Protein AF-A0A6N9C8V5-F1 (afdb_monomer_lite)

Radius of gyration: 18.84 Å; chains: 1; bounding box: 42×24×69 Å

pLDDT: mean 80.0, std 15.25, range [31.75, 94.62]

Secondary structure (DSSP, 8-state):
----SSSSS----SHHHHHHHHHHHHHHHS-PPPHHHHHHHHHHHHHH-HHHHTS-HHHHHHHHHHHHHHHHHHHHHHHTT--PPPP-PPPTT-------SS--S--EEEE-SSEEEEEETTTEEEEEE-SS--

Foldseek 3Di:
DDDDPPPPDDLQDDLQSLLVVQVVCCVVPVDGDDLVNVLVSLVVNLVVDVVSVLDDSQQRSVSSVVQVVLVVVQVVCVVVVHDRDRDDDDDPPRPPDGDDDPDDPPQWPDDDPQWTWGQDPSPGTDIDGHDDDD

Sequence (134 aa):
MIMKKTYEYRAYPTVKQALAWCKDTYEQTGQSVKKSTQEKALTPFRQESAPVASLHIDVLQNTLDRLDKAYQAFFRRGQKGDKPGFPRFKGAGRYRSMTFKHLAKQLIRAIGKRTARVVVPKIGHVKIHYHRPL

Structure (mmCIF, N/CA/C/O backbone):
data_AF-A0A6N9C8V5-F1
#
_entry.id   AF-A0A6N9C8V5-F1
#
loop_
_atom_site.group_PDB
_atom_site.id
_atom_site.type_symbol
_atom_site.label_atom_id
_atom_site.label_alt_id
_atom_site.label_comp_id
_atom_site.label_asym_id
_atom_site.label_entity_id
_atom_site.label_seq_id
_atom_site.pdbx_PDB_ins_code
_atom_site.Cartn_x
_atom_site.Cartn_y
_atom_site.Cartn_z
_atom_site.occupancy
_atom_site.B_iso_or_equiv
_atom_site.auth_seq_id
_atom_site.auth_comp_id
_atom_site.auth_asym_id
_atom_site.auth_atom_id
_atom_site.pdbx_PDB_model_num
ATOM 1 N N . MET A 1 1 ? 2.112 3.623 37.323 1.00 35.44 1 MET A N 1
ATOM 2 C CA . MET A 1 1 ? 1.103 2.907 36.511 1.00 35.44 1 MET A CA 1
ATOM 3 C C . MET A 1 1 ? 1.760 2.476 35.206 1.00 35.44 1 MET A C 1
ATOM 5 O O . MET A 1 1 ? 2.118 3.311 34.386 1.00 35.44 1 MET A O 1
ATOM 9 N N . ILE A 1 2 ? 2.077 1.186 35.118 1.00 38.16 2 ILE A N 1
ATOM 10 C CA . ILE A 1 2 ? 3.034 0.588 34.181 1.00 38.16 2 ILE A CA 1
ATOM 11 C C . ILE A 1 2 ? 2.242 -0.145 33.099 1.00 38.16 2 ILE A C 1
ATOM 13 O O . ILE A 1 2 ? 1.600 -1.133 33.417 1.00 38.16 2 ILE A O 1
ATOM 17 N N . MET A 1 3 ? 2.285 0.338 31.851 1.00 32.25 3 MET A N 1
ATOM 18 C CA . MET A 1 3 ? 1.976 -0.429 30.628 1.00 32.25 3 MET A CA 1
ATOM 19 C C . MET A 1 3 ? 2.314 0.412 29.379 1.00 32.25 3 MET A C 1
ATOM 21 O O . MET A 1 3 ? 1.439 0.977 28.731 1.00 32.25 3 MET A O 1
ATOM 25 N N . LYS A 1 4 ? 3.605 0.539 29.038 1.00 32.72 4 LYS A N 1
ATOM 26 C CA . LYS A 1 4 ? 4.052 1.115 27.745 1.00 32.72 4 LYS A CA 1
ATOM 27 C C . LYS A 1 4 ? 5.253 0.394 27.110 1.00 32.72 4 LYS A C 1
ATOM 29 O O . LYS A 1 4 ? 5.906 0.960 26.249 1.00 32.72 4 LYS A O 1
ATOM 34 N N . LYS A 1 5 ? 5.538 -0.859 27.489 1.00 31.75 5 LYS A N 1
ATOM 35 C CA . LYS A 1 5 ? 6.619 -1.655 26.861 1.00 31.75 5 LYS A CA 1
ATOM 36 C C . LYS A 1 5 ? 6.143 -2.662 25.807 1.00 31.75 5 LYS A C 1
ATOM 38 O O . LYS A 1 5 ? 6.955 -3.171 25.049 1.00 31.75 5 LYS A O 1
ATOM 43 N N . THR A 1 6 ? 4.838 -2.916 25.691 1.00 33.56 6 THR A N 1
ATOM 44 C CA . THR A 1 6 ? 4.309 -3.932 24.757 1.00 33.56 6 THR A CA 1
ATOM 45 C C . THR A 1 6 ? 4.198 -3.438 23.304 1.00 33.56 6 THR A C 1
ATOM 47 O O . THR A 1 6 ? 3.981 -4.246 22.406 1.00 33.56 6 THR A O 1
ATOM 50 N N . TYR A 1 7 ? 4.373 -2.134 23.048 1.00 41.00 7 TYR A N 1
ATOM 51 C CA . TYR A 1 7 ? 4.227 -1.544 21.707 1.00 41.00 7 TYR A CA 1
ATOM 52 C C . TYR A 1 7 ? 5.542 -1.271 20.971 1.00 41.00 7 TYR A C 1
ATOM 54 O O . TYR A 1 7 ? 5.500 -1.063 19.763 1.00 41.00 7 TYR A O 1
ATOM 62 N N . GLU A 1 8 ? 6.698 -1.286 21.644 1.00 34.75 8 GLU A N 1
ATOM 63 C CA . GLU A 1 8 ? 7.976 -0.963 20.985 1.00 34.75 8 GLU A CA 1
ATOM 64 C C . GLU A 1 8 ? 8.504 -2.085 20.070 1.00 34.75 8 GLU A C 1
ATOM 66 O O . GLU A 1 8 ? 9.341 -1.809 19.219 1.00 34.75 8 GLU A O 1
ATOM 71 N N . TYR A 1 9 ? 7.996 -3.324 20.176 1.00 34.62 9 TYR A N 1
ATOM 72 C CA . TYR A 1 9 ? 8.659 -4.500 19.579 1.00 34.62 9 TYR A CA 1
ATOM 73 C C . TYR A 1 9 ? 7.761 -5.496 18.832 1.00 34.62 9 TYR A C 1
ATOM 75 O O . TYR A 1 9 ? 8.126 -6.659 18.674 1.00 34.62 9 TYR A O 1
ATOM 83 N N . ARG A 1 10 ? 6.593 -5.093 18.320 1.00 38.12 10 ARG A N 1
ATOM 84 C CA . ARG A 1 10 ? 5.888 -5.929 17.330 1.00 38.12 10 ARG A CA 1
ATOM 85 C C . ARG A 1 10 ? 6.022 -5.323 15.945 1.00 38.12 10 ARG A C 1
ATOM 87 O O . ARG A 1 10 ? 5.170 -4.558 15.502 1.00 38.12 10 ARG A O 1
ATOM 94 N N . ALA A 1 11 ? 7.101 -5.690 15.257 1.00 41.97 11 ALA A N 1
ATOM 95 C CA . ALA A 1 11 ? 7.200 -5.513 13.819 1.00 41.97 11 ALA A CA 1
ATOM 96 C C . ALA A 1 11 ? 6.019 -6.247 13.168 1.00 41.97 11 ALA A C 1
ATOM 98 O O . ALA A 1 11 ? 5.937 -7.476 13.187 1.00 41.97 11 ALA A O 1
ATOM 99 N N . TYR A 1 12 ? 5.050 -5.479 12.666 1.00 47.69 12 TYR A N 1
ATOM 100 C CA . TYR A 1 12 ? 3.794 -5.977 12.109 1.00 47.69 12 TYR A CA 1
ATOM 101 C C . TYR A 1 12 ? 3.742 -5.761 10.617 1.00 47.69 12 TYR A C 1
ATOM 103 O O . TYR A 1 12 ? 3.436 -4.646 10.178 1.00 47.69 12 TYR A O 1
ATOM 111 N N . PRO A 1 13 ? 4.077 -6.789 9.825 1.00 53.91 13 PRO A N 1
ATOM 112 C CA . PRO A 1 13 ? 4.638 -6.384 8.572 1.00 53.91 13 PRO A CA 1
ATOM 113 C C . PRO A 1 13 ? 4.375 -7.301 7.374 1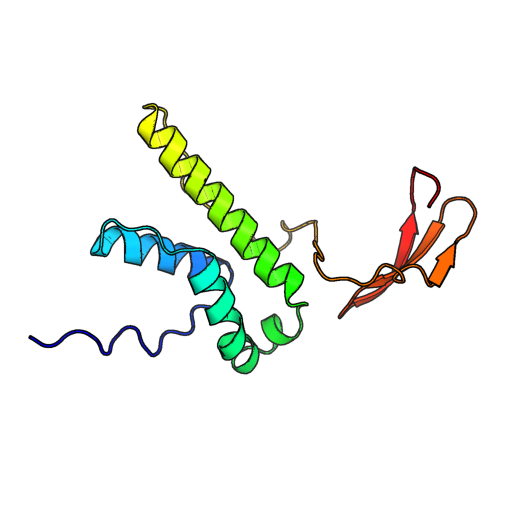.00 53.91 13 PRO A C 1
ATOM 115 O O . PRO A 1 13 ? 4.982 -7.241 6.309 1.00 53.91 13 PRO A O 1
ATOM 118 N N . THR A 1 14 ? 3.328 -8.083 7.486 1.00 60.31 14 THR A N 1
ATOM 119 C CA . THR A 1 14 ? 2.511 -8.382 6.332 1.00 60.31 14 THR A CA 1
ATOM 120 C C . THR A 1 14 ? 1.404 -7.356 6.264 1.00 60.31 14 THR A C 1
ATOM 122 O O . THR A 1 14 ? 0.941 -6.818 7.267 1.00 60.31 14 THR A O 1
ATOM 125 N N . VAL A 1 15 ? 0.928 -7.143 5.048 1.00 61.09 15 VAL A N 1
ATOM 126 C CA . VAL A 1 15 ? -0.277 -6.385 4.754 1.00 61.09 15 VAL A CA 1
ATOM 127 C C . VAL A 1 15 ? -1.369 -6.724 5.789 1.00 61.09 15 VAL A C 1
ATOM 129 O O . VAL A 1 15 ? -1.805 -5.831 6.501 1.00 61.09 15 VAL A O 1
ATOM 132 N N . LYS A 1 16 ? -1.657 -8.016 6.026 1.00 69.00 16 LYS A N 1
ATOM 133 C CA . LYS A 1 16 ? -2.609 -8.522 7.042 1.00 69.00 16 LYS A CA 1
ATOM 134 C C . LYS A 1 16 ? -2.403 -7.988 8.464 1.00 69.00 16 LYS A C 1
ATOM 136 O O . LYS A 1 16 ? -3.387 -7.718 9.144 1.00 69.00 16 LYS A O 1
ATOM 141 N N . GLN A 1 17 ? -1.163 -7.812 8.896 1.00 72.31 17 GLN A N 1
ATOM 142 C CA . GLN A 1 17 ? -0.848 -7.319 10.234 1.00 72.31 17 GLN A CA 1
ATOM 143 C C . GLN A 1 17 ? -1.082 -5.813 10.383 1.00 72.31 17 GLN A C 1
ATOM 145 O O . GLN A 1 17 ? -1.459 -5.383 11.466 1.00 72.31 17 GLN A O 1
ATOM 150 N N . ALA A 1 18 ? -0.988 -5.022 9.309 1.00 77.12 18 ALA A N 1
ATOM 151 C CA . ALA A 1 18 ? -1.378 -3.609 9.353 1.00 77.12 18 ALA A CA 1
ATOM 152 C C . ALA A 1 18 ? -2.885 -3.434 9.638 1.00 77.12 18 ALA A C 1
ATOM 154 O O . ALA A 1 18 ? -3.284 -2.543 10.385 1.00 77.12 18 ALA A O 1
ATOM 155 N N . LEU A 1 19 ? -3.733 -4.323 9.098 1.00 81.88 19 LEU A N 1
ATOM 156 C CA . LEU A 1 19 ? -5.168 -4.350 9.424 1.00 81.88 19 LEU A CA 1
ATOM 157 C C . LEU A 1 19 ? -5.412 -4.739 10.880 1.00 81.88 19 LEU A C 1
ATOM 159 O O . LEU A 1 19 ? -6.244 -4.097 11.515 1.00 81.88 19 LEU A O 1
ATOM 163 N N . ALA A 1 20 ? -4.700 -5.754 11.382 1.00 84.88 20 ALA A N 1
ATOM 164 C CA . ALA A 1 20 ? -4.781 -6.166 12.783 1.00 84.88 20 ALA A CA 1
ATOM 165 C C . ALA A 1 20 ? -4.372 -5.017 13.714 1.00 84.88 20 ALA A C 1
ATOM 167 O O . ALA A 1 20 ? -5.137 -4.648 14.590 1.00 84.88 20 ALA A O 1
ATOM 168 N N . TRP A 1 21 ? -3.253 -4.346 13.432 1.00 83.69 21 TRP A N 1
ATOM 169 C CA . TRP A 1 21 ? -2.806 -3.187 14.204 1.00 83.69 21 TRP A CA 1
ATOM 170 C C . TRP A 1 21 ? -3.847 -2.057 14.237 1.00 83.69 21 TRP A C 1
ATOM 172 O O . TRP A 1 21 ? -4.115 -1.490 15.298 1.00 83.69 21 TRP A O 1
ATOM 182 N N . CYS A 1 22 ? -4.480 -1.750 13.099 1.00 84.31 22 CYS A N 1
ATOM 183 C CA . CYS A 1 22 ? -5.565 -0.769 13.059 1.00 84.31 22 CYS A CA 1
ATOM 184 C C . CYS A 1 22 ? -6.767 -1.194 13.916 1.00 84.31 22 CYS A C 1
ATOM 186 O O . CYS A 1 22 ? -7.322 -0.358 14.625 1.00 84.31 22 CYS A O 1
ATOM 188 N N . LYS A 1 23 ? -7.148 -2.477 13.860 1.00 85.62 23 LYS A N 1
ATOM 189 C CA . LYS A 1 23 ? -8.256 -3.043 14.639 1.00 85.62 23 LYS A CA 1
ATOM 190 C C . LYS A 1 23 ? -7.961 -2.974 16.138 1.00 85.62 23 LYS A C 1
ATOM 192 O O . LYS A 1 23 ? -8.730 -2.365 16.870 1.00 85.62 23 LYS A O 1
ATOM 197 N N . ASP A 1 24 ? -6.820 -3.512 16.559 1.00 86.94 24 ASP A N 1
ATOM 198 C CA . ASP A 1 24 ? -6.423 -3.599 17.966 1.00 86.94 24 ASP A CA 1
ATOM 199 C C . ASP A 1 24 ? -6.287 -2.204 18.594 1.00 86.94 24 ASP A C 1
ATOM 201 O O . ASP A 1 24 ? -6.743 -1.964 19.709 1.00 86.94 24 ASP A O 1
ATOM 205 N N . THR A 1 25 ? -5.712 -1.245 17.856 1.00 84.88 25 THR A N 1
ATOM 206 C CA . THR A 1 25 ? -5.592 0.141 18.338 1.00 84.88 25 THR A CA 1
ATOM 207 C C . THR A 1 25 ? -6.965 0.779 18.518 1.00 84.88 25 THR A C 1
ATOM 209 O O . THR A 1 25 ? -7.197 1.457 19.519 1.00 84.88 25 THR A O 1
ATOM 212 N N . TYR A 1 26 ? -7.884 0.560 17.574 1.00 86.06 26 TYR A N 1
ATOM 213 C CA . TYR A 1 26 ? -9.233 1.108 17.664 1.00 86.06 26 TYR A CA 1
ATOM 214 C C . TYR A 1 26 ? -10.014 0.501 18.833 1.00 86.06 26 TYR A C 1
ATOM 216 O O . TYR A 1 26 ? -10.660 1.236 19.570 1.00 86.06 26 TYR A O 1
ATOM 224 N N . GLU A 1 27 ? -9.897 -0.810 19.056 1.00 87.44 27 GLU A N 1
ATOM 225 C CA . GLU A 1 27 ? -10.540 -1.503 20.182 1.00 87.44 27 GLU A CA 1
ATOM 226 C C . GLU A 1 27 ? -10.053 -0.986 21.544 1.00 87.44 27 GLU A C 1
ATOM 228 O O . GLU A 1 27 ? -10.837 -0.894 22.483 1.00 87.44 27 GLU A O 1
ATOM 233 N N . GLN A 1 28 ? -8.781 -0.598 21.653 1.00 85.00 28 GLN A N 1
ATOM 234 C CA . GLN A 1 28 ? -8.200 -0.128 22.913 1.00 85.00 28 GLN A CA 1
ATOM 235 C C . GLN A 1 28 ? -8.352 1.376 23.156 1.00 85.00 28 GLN A C 1
ATOM 237 O O . GLN A 1 28 ? -8.462 1.810 24.298 1.00 85.00 28 GLN A O 1
ATOM 242 N N . THR A 1 29 ? -8.275 2.185 22.098 1.00 86.88 29 THR A N 1
ATOM 243 C CA . THR A 1 29 ? -8.155 3.651 22.212 1.00 86.88 29 THR A CA 1
ATOM 244 C C . THR A 1 29 ? -9.342 4.406 21.623 1.00 86.88 29 THR A C 1
ATOM 246 O O . THR A 1 29 ? -9.446 5.616 21.812 1.00 86.88 29 THR A O 1
ATOM 249 N N . GLY A 1 30 ? -10.206 3.733 20.857 1.00 85.38 30 GLY A N 1
ATOM 250 C CA . GLY A 1 30 ? -11.242 4.367 20.039 1.00 85.38 30 GLY A CA 1
ATOM 251 C C . GLY A 1 30 ? -10.698 5.166 18.848 1.00 85.38 30 GLY A C 1
ATOM 252 O O . GLY A 1 30 ? -11.465 5.823 18.145 1.00 85.38 30 GLY A O 1
ATOM 253 N N . GLN A 1 31 ? -9.382 5.141 18.602 1.00 81.75 31 GLN A N 1
ATOM 254 C CA . GLN A 1 31 ? -8.729 5.938 17.565 1.00 81.75 31 GLN A CA 1
ATOM 255 C C . GLN A 1 31 ? -8.201 5.073 16.420 1.00 81.75 31 GLN A C 1
ATOM 257 O O . GLN A 1 31 ? -7.743 3.947 16.602 1.00 81.75 31 GLN A O 1
ATOM 262 N N . SER A 1 32 ? -8.246 5.626 15.207 1.00 81.88 32 SER A N 1
ATOM 263 C CA . SER A 1 32 ? -7.684 4.983 14.015 1.00 81.88 32 SER A CA 1
ATOM 264 C C . SER A 1 32 ? -6.193 5.292 13.865 1.00 81.88 32 SER A C 1
ATOM 266 O O . SER A 1 32 ? -5.766 6.438 14.019 1.00 81.88 32 SER A O 1
ATOM 268 N N . VAL A 1 33 ? -5.397 4.286 13.490 1.00 85.94 33 VAL A N 1
ATOM 269 C CA . VAL A 1 33 ? -3.964 4.464 13.210 1.00 85.94 33 VAL A CA 1
ATOM 270 C C . VAL A 1 33 ? -3.783 5.253 11.915 1.00 85.94 33 VAL A C 1
ATOM 272 O O . VAL A 1 33 ? -4.215 4.822 10.846 1.00 85.94 33 VAL A O 1
ATOM 275 N N . LYS A 1 34 ? -3.074 6.384 11.985 1.00 87.25 34 LYS A N 1
ATOM 276 C CA . LYS A 1 34 ? -2.749 7.189 10.799 1.00 87.25 34 LYS A CA 1
ATOM 277 C C . LYS A 1 34 ? -1.881 6.398 9.819 1.00 87.25 34 LYS A C 1
ATOM 279 O O . LYS A 1 34 ? -0.904 5.758 10.210 1.00 87.25 34 LYS A O 1
ATOM 284 N N . LYS A 1 35 ? -2.168 6.538 8.523 1.00 87.62 35 LYS A N 1
ATOM 285 C CA . LYS A 1 35 ? -1.372 5.938 7.444 1.00 87.62 35 LYS A CA 1
ATOM 286 C C . LYS A 1 35 ? 0.117 6.288 7.529 1.00 87.62 35 LYS A C 1
ATOM 288 O O . LYS A 1 35 ? 0.956 5.407 7.387 1.00 87.62 35 LYS A O 1
ATOM 293 N N . SER A 1 36 ? 0.451 7.548 7.810 1.00 88.00 36 SER A N 1
ATOM 294 C CA . SER A 1 36 ? 1.845 8.003 7.916 1.00 88.00 36 SER A CA 1
ATOM 295 C C . SER A 1 36 ? 2.625 7.286 9.023 1.00 88.00 36 SER A C 1
ATOM 297 O O . SER A 1 36 ? 3.819 7.038 8.876 1.00 88.00 36 SER A O 1
ATOM 299 N N . THR A 1 37 ? 1.958 6.903 10.114 1.00 87.81 37 THR A N 1
ATOM 300 C CA . THR A 1 37 ? 2.550 6.078 11.175 1.00 87.81 37 THR A CA 1
ATOM 301 C C . THR A 1 37 ? 2.875 4.677 10.655 1.00 87.81 37 THR A C 1
ATOM 303 O O . THR A 1 37 ? 3.970 4.174 10.889 1.00 87.81 37 THR A O 1
ATOM 306 N N . GLN A 1 38 ? 1.963 4.074 9.888 1.00 85.81 38 GLN A N 1
ATOM 307 C CA . GLN A 1 38 ? 2.175 2.755 9.282 1.00 85.81 38 GLN A CA 1
ATOM 308 C C . GLN A 1 38 ? 3.273 2.783 8.209 1.00 85.81 38 GLN A C 1
ATOM 310 O O . GLN A 1 38 ? 4.074 1.858 8.121 1.00 85.81 38 GLN A O 1
ATOM 315 N N . GLU A 1 39 ? 3.360 3.858 7.421 1.00 87.81 39 GLU A N 1
ATOM 316 C CA . GLU A 1 39 ? 4.414 4.037 6.416 1.00 87.81 39 GLU A CA 1
ATOM 317 C C . GLU A 1 39 ? 5.806 4.117 7.058 1.00 87.81 39 GLU A C 1
ATOM 319 O O . GLU A 1 39 ? 6.744 3.517 6.536 1.00 87.81 39 GLU A O 1
ATOM 324 N N . LYS A 1 40 ? 5.945 4.783 8.214 1.00 86.81 40 LYS A N 1
ATOM 325 C CA . LYS A 1 40 ? 7.210 4.817 8.973 1.00 86.81 40 LYS A CA 1
ATOM 326 C C . LYS A 1 40 ? 7.632 3.431 9.467 1.00 86.81 40 LYS A C 1
ATOM 328 O O . LYS A 1 40 ? 8.822 3.128 9.471 1.00 86.81 40 LYS A O 1
ATOM 333 N N . ALA A 1 41 ? 6.671 2.578 9.823 1.00 85.81 41 ALA A N 1
ATOM 334 C CA . ALA A 1 41 ? 6.933 1.210 10.270 1.00 85.81 41 ALA A CA 1
ATOM 335 C C . ALA A 1 41 ? 7.451 0.287 9.145 1.00 85.81 41 ALA A C 1
ATOM 337 O O . ALA A 1 41 ? 8.030 -0.759 9.433 1.00 85.81 41 ALA A O 1
ATOM 338 N N . LEU A 1 42 ? 7.309 0.671 7.866 1.00 85.19 42 LEU A N 1
ATOM 339 C CA . LEU A 1 42 ? 7.842 -0.113 6.744 1.00 85.19 42 LEU A CA 1
ATOM 340 C C . LEU A 1 42 ? 9.375 -0.155 6.723 1.00 85.19 42 LEU A C 1
ATOM 342 O O . LEU A 1 42 ? 9.940 -1.129 6.230 1.00 85.19 42 LEU A O 1
ATOM 346 N N . THR A 1 43 ? 10.052 0.888 7.207 1.00 84.25 43 THR A N 1
ATOM 347 C CA . THR A 1 43 ? 11.519 0.979 7.174 1.00 84.25 43 THR A CA 1
ATOM 348 C C . THR A 1 43 ? 12.200 -0.098 8.021 1.00 84.25 43 THR A C 1
ATOM 350 O O . THR A 1 43 ? 12.910 -0.908 7.421 1.00 84.25 43 THR A O 1
ATOM 353 N N . PRO A 1 44 ? 11.987 -0.162 9.355 1.00 84.06 44 PRO A N 1
ATOM 354 C CA . PRO A 1 44 ? 12.591 -1.209 10.183 1.00 84.06 44 PRO A CA 1
ATOM 355 C C . PRO A 1 44 ? 12.154 -2.588 9.705 1.00 84.06 44 PRO A C 1
ATOM 357 O O . PRO A 1 44 ? 12.955 -3.504 9.574 1.00 84.06 44 PRO A O 1
ATOM 360 N N . PHE A 1 45 ? 10.901 -2.715 9.282 1.00 78.31 45 PHE A N 1
ATOM 361 C CA . PHE A 1 45 ? 10.427 -4.005 8.854 1.00 78.31 45 PHE A CA 1
ATOM 362 C C . PHE A 1 45 ? 11.123 -4.564 7.599 1.00 78.31 45 PHE A C 1
ATOM 364 O O . PHE A 1 45 ? 11.401 -5.761 7.500 1.00 78.31 45 PHE A O 1
ATOM 371 N N . ARG A 1 46 ? 11.409 -3.720 6.609 1.00 84.94 46 ARG A N 1
ATOM 372 C CA . ARG A 1 46 ? 12.135 -4.180 5.419 1.00 84.94 46 ARG A CA 1
ATOM 373 C C . ARG A 1 46 ? 13.520 -4.725 5.765 1.00 84.94 46 ARG A C 1
ATOM 375 O O . ARG A 1 46 ? 14.067 -5.461 4.954 1.00 84.94 46 ARG A O 1
ATOM 382 N N . GLN A 1 47 ? 14.075 -4.385 6.927 1.00 84.81 47 GLN A N 1
ATOM 383 C CA . GLN A 1 47 ? 15.333 -4.950 7.415 1.00 84.81 47 GLN A CA 1
ATOM 384 C C . GLN A 1 47 ? 15.138 -6.363 7.991 1.00 84.81 47 GLN A C 1
ATOM 386 O O . GLN A 1 47 ? 16.046 -7.181 7.916 1.00 84.81 47 GLN A O 1
ATOM 391 N N . GLU A 1 48 ? 13.942 -6.677 8.489 1.00 82.75 48 GLU A N 1
ATOM 392 C CA . GLU A 1 48 ? 13.623 -7.935 9.175 1.00 82.75 48 GLU A CA 1
ATOM 393 C C . GLU A 1 48 ? 13.014 -9.012 8.257 1.00 82.75 48 GLU A C 1
ATOM 395 O O . GLU A 1 48 ? 12.970 -10.186 8.619 1.00 82.75 48 GLU A O 1
ATOM 400 N N . SER A 1 49 ? 12.529 -8.653 7.060 1.00 81.50 49 SER A N 1
ATOM 401 C CA . SER A 1 49 ? 11.875 -9.601 6.145 1.00 81.50 49 SER A CA 1
ATOM 402 C C . SER A 1 49 ? 12.363 -9.496 4.710 1.00 81.50 49 SER A C 1
ATOM 404 O O . SER A 1 49 ? 12.001 -8.578 3.969 1.00 81.50 49 SER A O 1
ATOM 406 N N . ALA A 1 50 ? 13.099 -10.519 4.273 1.00 83.75 50 ALA A N 1
ATOM 407 C CA . ALA A 1 50 ? 13.593 -10.622 2.903 1.00 83.75 50 ALA A CA 1
ATOM 408 C C . ALA A 1 50 ? 12.478 -10.566 1.831 1.00 83.75 50 ALA A C 1
ATOM 410 O O . ALA A 1 50 ? 12.629 -9.800 0.872 1.00 83.75 50 ALA A O 1
ATOM 411 N N . PRO A 1 51 ? 11.324 -11.262 1.972 1.00 83.25 51 PRO A N 1
ATOM 412 C CA . PRO A 1 51 ? 10.226 -11.143 1.012 1.00 83.25 51 PRO A CA 1
ATOM 413 C C . PRO A 1 51 ? 9.722 -9.711 0.836 1.00 83.25 51 PRO A C 1
ATOM 415 O O . PRO A 1 51 ? 9.423 -9.296 -0.282 1.00 83.25 51 PRO A O 1
ATOM 418 N N . VAL A 1 52 ? 9.658 -8.921 1.906 1.00 82.69 52 VAL A N 1
ATOM 419 C CA . VAL A 1 52 ? 9.170 -7.540 1.810 1.00 82.69 52 VAL A CA 1
ATOM 420 C C . VAL A 1 52 ? 10.268 -6.567 1.396 1.00 82.69 52 VAL A C 1
ATOM 422 O O . VAL A 1 52 ? 9.998 -5.626 0.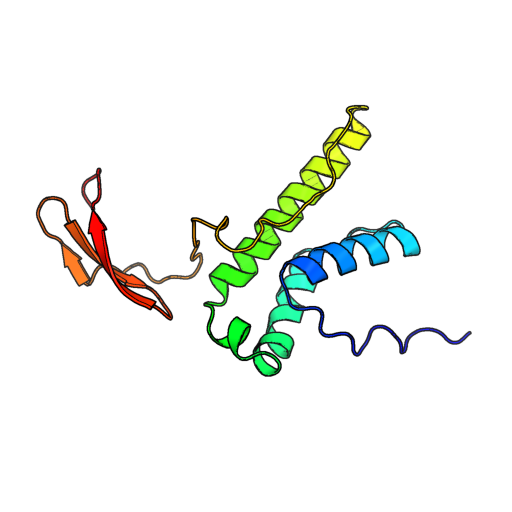649 1.00 82.69 52 VAL A O 1
ATOM 425 N N . ALA A 1 53 ? 11.519 -6.834 1.763 1.00 87.06 53 ALA A N 1
ATOM 426 C CA . ALA A 1 53 ? 12.679 -6.121 1.238 1.00 87.06 53 ALA A CA 1
ATOM 427 C C . ALA A 1 53 ? 12.791 -6.229 -0.294 1.00 87.06 53 ALA A C 1
ATOM 429 O O . ALA A 1 53 ? 13.229 -5.276 -0.951 1.00 87.06 53 ALA A O 1
ATOM 430 N N . SER A 1 54 ? 12.373 -7.373 -0.856 1.00 87.00 54 SER A N 1
ATOM 431 C CA . SER A 1 54 ? 12.367 -7.627 -2.301 1.00 87.00 54 SER A CA 1
ATOM 432 C C . SER A 1 54 ? 11.381 -6.740 -3.070 1.00 87.00 54 SER A C 1
ATOM 434 O O . SER A 1 54 ? 11.606 -6.436 -4.241 1.00 87.00 54 SER A O 1
ATOM 436 N N . LEU A 1 55 ? 10.324 -6.257 -2.407 1.00 87.06 55 LEU A N 1
ATOM 437 C CA . LEU A 1 55 ? 9.317 -5.393 -3.010 1.00 87.06 55 LEU A CA 1
ATOM 438 C C . LEU A 1 55 ? 9.784 -3.935 -3.050 1.00 87.06 55 LEU A C 1
ATOM 440 O O . LEU A 1 55 ? 10.487 -3.436 -2.167 1.00 87.06 55 LEU A O 1
ATOM 444 N N . HIS A 1 56 ? 9.354 -3.215 -4.085 1.00 88.19 56 HIS A N 1
ATOM 445 C CA . HIS A 1 56 ? 9.589 -1.778 -4.164 1.00 88.19 56 HIS A CA 1
ATOM 446 C C . HIS A 1 56 ? 8.763 -1.030 -3.106 1.00 88.19 56 HIS A C 1
ATOM 448 O O . HIS A 1 56 ? 7.592 -1.349 -2.888 1.00 88.19 56 HIS A O 1
ATOM 454 N N . ILE A 1 57 ? 9.349 0.001 -2.488 1.00 87.69 57 ILE A N 1
ATOM 455 C CA . ILE A 1 57 ? 8.725 0.733 -1.375 1.00 87.69 57 ILE A CA 1
ATOM 456 C C . ILE A 1 57 ? 7.365 1.334 -1.752 1.00 87.69 57 ILE A C 1
ATOM 458 O O . ILE A 1 57 ? 6.412 1.220 -0.985 1.00 87.69 57 ILE A O 1
ATOM 462 N N . ASP A 1 58 ? 7.228 1.865 -2.968 1.00 88.75 58 ASP A N 1
ATOM 463 C CA . ASP A 1 58 ? 5.959 2.428 -3.443 1.00 88.75 58 ASP A CA 1
ATOM 464 C C . ASP A 1 58 ? 4.824 1.401 -3.483 1.00 88.75 58 ASP A C 1
ATOM 466 O O . ASP A 1 58 ? 3.669 1.747 -3.240 1.00 88.75 58 ASP A O 1
ATOM 470 N N . VAL A 1 59 ? 5.137 0.132 -3.765 1.00 88.00 59 VAL A N 1
ATOM 471 C CA . VAL A 1 59 ? 4.136 -0.941 -3.799 1.00 88.00 59 VAL A CA 1
ATOM 472 C C . VAL A 1 59 ? 3.626 -1.221 -2.385 1.00 88.00 59 VAL A C 1
ATOM 474 O O . VAL A 1 59 ? 2.422 -1.406 -2.181 1.00 88.00 59 VAL A O 1
ATOM 477 N N . LEU A 1 60 ? 4.523 -1.188 -1.396 1.00 88.00 60 LEU A N 1
ATOM 478 C CA . LEU A 1 60 ? 4.180 -1.342 0.018 1.00 88.00 60 LEU A CA 1
ATOM 479 C C . LEU A 1 60 ? 3.330 -0.165 0.505 1.00 88.00 60 LEU A C 1
ATOM 481 O O . LEU A 1 60 ? 2.237 -0.370 1.032 1.00 88.00 60 LEU A O 1
ATOM 485 N N . GLN A 1 61 ? 3.767 1.063 0.230 1.00 88.81 61 GLN A N 1
ATOM 486 C CA . GLN A 1 61 ? 3.023 2.278 0.569 1.00 88.81 61 GLN A CA 1
ATOM 487 C C . GLN A 1 61 ? 1.649 2.323 -0.114 1.00 88.81 61 GLN A C 1
ATOM 489 O O . GLN A 1 61 ? 0.651 2.661 0.516 1.00 88.81 61 GLN A O 1
ATOM 494 N N . ASN A 1 62 ? 1.547 1.922 -1.386 1.00 88.69 62 ASN A N 1
ATOM 495 C CA . ASN A 1 62 ? 0.257 1.849 -2.076 1.00 88.69 62 ASN A CA 1
ATOM 496 C C . ASN A 1 62 ? -0.687 0.822 -1.440 1.00 88.69 62 ASN A C 1
ATOM 498 O O . ASN A 1 62 ? -1.906 0.990 -1.479 1.00 88.69 62 ASN A O 1
ATOM 502 N N . THR A 1 63 ? -0.145 -0.237 -0.844 1.00 87.00 63 THR A N 1
ATOM 503 C CA . THR A 1 63 ? -0.964 -1.213 -0.128 1.00 87.00 63 THR A CA 1
ATOM 504 C C . THR A 1 63 ? -1.554 -0.609 1.150 1.00 87.00 63 THR A C 1
ATOM 506 O O . THR A 1 63 ? -2.736 -0.820 1.426 1.00 87.00 63 THR A O 1
ATOM 509 N N . LEU A 1 64 ? -0.780 0.212 1.868 1.00 88.62 64 LEU A N 1
ATOM 510 C CA . LEU A 1 64 ? -1.264 0.982 3.019 1.00 88.62 64 LEU A CA 1
ATOM 511 C C . LEU A 1 64 ? -2.282 2.058 2.613 1.00 88.62 64 LEU A C 1
ATOM 513 O O . LEU A 1 64 ? -3.304 2.196 3.276 1.00 88.62 64 LEU A O 1
ATOM 517 N N . ASP A 1 65 ? -2.091 2.752 1.484 1.00 89.19 65 ASP A N 1
ATOM 518 C CA . ASP A 1 65 ? -3.100 3.692 0.963 1.00 89.19 65 ASP A CA 1
ATOM 519 C C . ASP A 1 65 ? -4.455 3.011 0.725 1.00 89.19 65 ASP A C 1
ATOM 521 O O . ASP A 1 65 ? -5.513 3.588 0.973 1.00 89.19 65 ASP A O 1
ATOM 525 N N . ARG A 1 66 ? -4.442 1.791 0.174 1.00 88.12 66 ARG A N 1
ATOM 526 C CA . ARG A 1 66 ? -5.674 1.040 -0.103 1.00 88.12 66 ARG A CA 1
ATOM 527 C C . ARG A 1 66 ? -6.379 0.646 1.191 1.00 88.12 66 ARG A C 1
ATOM 529 O O . ARG A 1 66 ? -7.607 0.683 1.229 1.00 88.12 66 ARG A O 1
ATOM 536 N N . LEU A 1 67 ? -5.615 0.288 2.223 1.00 88.38 67 LEU A N 1
ATOM 537 C CA . LEU A 1 67 ? -6.141 0.004 3.556 1.00 88.38 67 LEU A CA 1
ATOM 538 C C . LEU A 1 67 ? -6.779 1.248 4.178 1.00 88.38 67 LEU A C 1
ATOM 540 O O . LEU A 1 67 ? -7.924 1.186 4.613 1.00 88.38 67 LEU A O 1
ATOM 544 N N . ASP A 1 68 ? -6.062 2.370 4.169 1.00 90.50 68 ASP A N 1
ATOM 545 C CA . ASP A 1 68 ? -6.518 3.649 4.719 1.00 90.50 68 ASP A CA 1
ATOM 546 C C . ASP A 1 68 ? -7.830 4.103 4.059 1.00 90.50 68 ASP A C 1
ATOM 548 O O . ASP A 1 68 ? -8.820 4.369 4.739 1.00 90.50 68 ASP A O 1
ATOM 552 N N . LYS A 1 69 ? -7.906 4.046 2.722 1.00 90.81 69 LYS A N 1
ATOM 553 C CA . LYS A 1 69 ? -9.145 4.331 1.976 1.00 90.81 69 LYS A CA 1
ATOM 554 C C . LYS A 1 69 ? -10.294 3.392 2.346 1.00 90.81 69 LYS A C 1
ATOM 556 O O . LYS A 1 69 ? -11.445 3.827 2.401 1.00 90.81 69 LYS A O 1
ATOM 561 N N . ALA A 1 70 ? -10.008 2.109 2.575 1.00 90.50 70 ALA A N 1
ATOM 562 C CA . ALA A 1 70 ? -11.021 1.144 2.988 1.00 90.50 70 ALA A CA 1
ATOM 563 C C . ALA A 1 70 ? -11.545 1.449 4.401 1.00 90.50 70 ALA A C 1
ATOM 565 O O . ALA A 1 70 ? -12.757 1.424 4.603 1.00 90.50 70 ALA A O 1
ATOM 566 N N . TYR A 1 71 ? -10.668 1.808 5.343 1.00 90.44 71 TYR A N 1
ATOM 567 C CA . TYR A 1 71 ? -11.059 2.243 6.687 1.00 90.44 71 TYR A CA 1
ATOM 568 C C . TYR A 1 71 ? -11.881 3.532 6.665 1.00 90.44 71 TYR A C 1
ATOM 570 O O . TYR A 1 71 ? -12.948 3.593 7.270 1.00 90.44 71 TYR A O 1
ATOM 578 N N . GLN A 1 72 ? -11.452 4.542 5.906 1.00 91.38 72 GLN A N 1
ATOM 579 C CA . GLN A 1 72 ? -12.221 5.778 5.740 1.00 91.38 72 GLN A CA 1
ATOM 580 C C . GLN A 1 72 ? -13.620 5.501 5.177 1.00 91.38 72 GLN A C 1
ATOM 582 O O . GLN A 1 72 ? -14.608 6.060 5.650 1.00 91.38 72 GLN A O 1
ATOM 587 N N . ALA A 1 73 ? -13.729 4.615 4.181 1.00 92.19 73 ALA A N 1
ATOM 588 C CA . ALA A 1 73 ? -15.020 4.213 3.632 1.00 92.19 73 ALA A CA 1
ATOM 589 C C . ALA A 1 73 ? -15.878 3.435 4.644 1.00 92.19 73 ALA A C 1
ATOM 591 O O . ALA A 1 73 ? -17.091 3.642 4.673 1.00 92.19 73 ALA A O 1
ATOM 592 N N . PHE A 1 74 ? -15.263 2.576 5.462 1.00 92.38 74 PHE A N 1
ATOM 593 C CA . PHE A 1 74 ? -15.925 1.833 6.535 1.00 92.38 74 PHE A CA 1
ATOM 594 C C . PHE A 1 74 ? -16.559 2.784 7.558 1.00 92.38 74 PHE A C 1
ATOM 596 O O . PHE A 1 74 ? -17.775 2.746 7.744 1.00 92.38 74 PHE A O 1
ATOM 603 N N . PHE A 1 75 ? -15.775 3.700 8.136 1.00 90.69 75 PHE A N 1
ATOM 604 C CA . PHE A 1 75 ? -16.279 4.650 9.133 1.00 90.69 75 PHE A CA 1
ATOM 605 C C . PHE A 1 75 ? -17.315 5.610 8.552 1.00 90.69 75 PHE A C 1
ATOM 607 O O . PHE A 1 75 ? -18.359 5.825 9.162 1.00 90.69 75 PHE A O 1
ATOM 614 N N . ARG A 1 76 ? -17.085 6.129 7.338 1.00 93.88 76 ARG A N 1
ATOM 615 C CA . ARG A 1 76 ? -18.045 7.012 6.660 1.00 93.88 76 ARG A CA 1
ATOM 616 C C . ARG A 1 76 ? -19.408 6.346 6.463 1.00 93.88 76 ARG A C 1
ATOM 618 O O . ARG A 1 76 ? -20.428 7.008 6.592 1.00 93.88 76 ARG A O 1
ATOM 625 N N . ARG A 1 77 ? -19.437 5.059 6.109 1.00 93.31 77 ARG A N 1
ATOM 626 C CA . ARG A 1 77 ? -20.686 4.296 5.944 1.00 93.31 77 ARG A CA 1
ATOM 627 C C . ARG A 1 77 ? -21.360 4.019 7.286 1.00 93.31 77 ARG A C 1
ATOM 629 O O . ARG A 1 77 ? -22.564 4.206 7.386 1.00 93.31 77 ARG A O 1
ATOM 636 N N . GLY A 1 78 ? -20.585 3.660 8.312 1.00 91.62 78 GLY A N 1
ATOM 637 C CA . GLY A 1 78 ? -21.110 3.500 9.671 1.00 91.62 78 GLY A CA 1
ATOM 638 C C . GLY A 1 78 ? -21.785 4.773 10.191 1.00 91.62 78 GLY A C 1
ATOM 639 O O . GLY A 1 78 ? -22.889 4.711 10.715 1.00 91.62 78 GLY A O 1
ATOM 640 N N . GLN A 1 79 ? -21.185 5.943 9.949 1.00 91.44 79 GLN A N 1
ATOM 641 C CA . GLN A 1 79 ? -21.772 7.242 10.312 1.00 91.44 79 GLN A CA 1
ATOM 642 C C . GLN A 1 79 ? -23.068 7.569 9.556 1.00 91.44 79 GLN A C 1
ATOM 644 O O . GLN A 1 79 ? -23.904 8.303 10.069 1.00 91.44 79 GLN A O 1
ATOM 649 N N . LYS A 1 80 ? -23.248 7.032 8.344 1.00 94.62 80 LYS A N 1
ATOM 650 C CA . LYS A 1 80 ? -24.472 7.203 7.547 1.00 94.62 80 LYS A CA 1
ATOM 651 C C . LYS A 1 80 ? -25.591 6.224 7.920 1.00 94.62 80 LYS A C 1
ATOM 653 O O . LYS A 1 80 ? -26.662 6.305 7.332 1.00 94.62 80 LYS A O 1
ATOM 658 N N . GLY A 1 81 ? -25.351 5.299 8.851 1.00 92.44 81 GLY A N 1
ATOM 659 C CA . GLY A 1 81 ? -26.305 4.241 9.198 1.00 92.44 81 GLY A CA 1
ATOM 660 C C . GLY A 1 81 ? -26.368 3.090 8.185 1.00 92.44 81 GLY A C 1
ATOM 661 O O . GLY A 1 81 ? -27.214 2.208 8.315 1.00 92.44 81 GLY A O 1
ATOM 662 N N . ASP A 1 82 ? -25.470 3.059 7.194 1.00 94.12 82 ASP A N 1
ATOM 663 C CA . ASP A 1 82 ? -25.338 1.914 6.291 1.00 94.12 82 ASP A CA 1
ATOM 664 C C . ASP A 1 82 ? -24.758 0.701 7.042 1.00 94.12 82 ASP A C 1
ATOM 666 O O . ASP A 1 82 ? -24.149 0.834 8.103 1.00 94.12 82 ASP A O 1
ATOM 670 N N . LYS A 1 83 ? -24.849 -0.496 6.447 1.00 90.56 83 LYS A N 1
ATOM 671 C CA . LYS A 1 83 ? -24.119 -1.694 6.905 1.00 90.56 83 LYS A CA 1
ATOM 672 C C . LYS A 1 83 ? -22.762 -1.805 6.184 1.00 90.56 83 LYS A C 1
ATOM 674 O O . LYS A 1 83 ? -22.708 -2.370 5.086 1.00 90.56 83 LYS A O 1
ATOM 679 N N . PRO A 1 84 ? -21.648 -1.260 6.717 1.00 91.12 84 PRO A N 1
ATOM 680 C CA . PRO A 1 84 ? -20.347 -1.388 6.075 1.00 91.12 84 PRO A CA 1
ATOM 681 C C . PRO A 1 84 ? -19.761 -2.795 6.229 1.00 91.12 84 PRO A C 1
ATOM 683 O O . PRO A 1 84 ? -19.819 -3.404 7.292 1.00 91.12 84 PRO A O 1
ATOM 686 N N . GLY A 1 85 ? -19.101 -3.285 5.178 1.00 88.94 85 GLY A N 1
ATOM 687 C CA . GLY A 1 85 ? -18.200 -4.430 5.297 1.00 88.94 85 GLY A CA 1
ATOM 688 C C . GLY A 1 85 ? -16.860 -4.004 5.899 1.00 88.94 85 GLY A C 1
ATOM 689 O O . GLY A 1 85 ? -16.322 -2.961 5.519 1.00 88.94 85 GLY A O 1
ATOM 690 N N . PHE A 1 86 ? -16.305 -4.811 6.806 1.00 88.75 86 PHE A N 1
ATOM 691 C CA . PHE A 1 86 ? -15.005 -4.527 7.416 1.00 88.75 86 PHE A CA 1
ATOM 692 C C . PHE A 1 86 ? -13.871 -4.571 6.371 1.00 88.75 86 PHE A C 1
ATOM 694 O O . PHE A 1 86 ? -13.880 -5.451 5.495 1.00 88.75 86 PHE A O 1
ATOM 701 N N . PRO A 1 87 ? -12.885 -3.651 6.430 1.00 88.56 87 PRO A N 1
ATOM 702 C CA . PRO A 1 87 ? -11.731 -3.679 5.544 1.00 88.56 87 PRO A CA 1
ATOM 703 C C . PRO A 1 87 ? -11.023 -5.035 5.580 1.00 88.56 87 PRO A C 1
ATOM 705 O O . PRO A 1 87 ? -10.789 -5.622 6.631 1.00 88.56 87 PRO A O 1
ATOM 708 N N . ARG A 1 88 ? -10.658 -5.541 4.404 1.00 82.88 88 ARG A N 1
ATOM 709 C CA . ARG A 1 88 ? -9.959 -6.818 4.252 1.00 82.88 88 ARG A CA 1
ATOM 710 C C . ARG A 1 88 ? -8.912 -6.713 3.173 1.00 82.88 88 ARG A C 1
ATOM 712 O O . ARG A 1 88 ? -9.102 -6.038 2.159 1.00 82.88 88 ARG A O 1
ATOM 719 N N . PHE A 1 89 ? -7.838 -7.466 3.336 1.00 75.81 89 PHE A N 1
ATOM 720 C CA . PHE A 1 89 ? -6.865 -7.590 2.268 1.00 75.81 89 PHE A CA 1
ATOM 721 C C . PHE A 1 89 ? -7.264 -8.609 1.225 1.00 75.81 89 PHE A C 1
ATOM 723 O O . PHE A 1 89 ? -8.029 -9.550 1.458 1.00 75.81 89 PHE A O 1
ATOM 730 N N . LYS A 1 90 ? -6.705 -8.405 0.035 1.00 75.00 90 LYS A N 1
ATOM 731 C CA . LYS A 1 90 ? -6.762 -9.395 -1.028 1.00 75.00 90 LYS A CA 1
ATOM 732 C C . LYS A 1 90 ? -5.889 -10.584 -0.623 1.00 75.00 90 LYS A C 1
ATOM 734 O O . LYS A 1 90 ? -4.774 -10.399 -0.144 1.00 75.00 90 LYS A O 1
ATOM 739 N N . GLY A 1 91 ? -6.417 -11.794 -0.804 1.00 72.12 91 GLY A N 1
ATOM 740 C CA . GLY A 1 91 ? -5.639 -13.02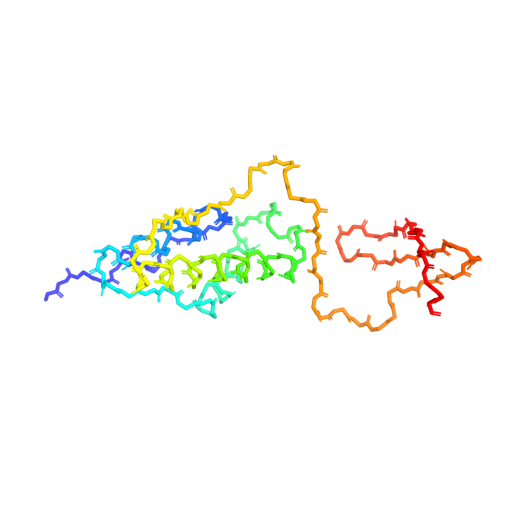0 -0.629 1.00 72.12 91 GLY A CA 1
ATOM 741 C C . GLY A 1 91 ? -4.480 -13.103 -1.626 1.00 72.12 91 GLY A C 1
ATOM 742 O O . GLY A 1 91 ? -4.426 -12.334 -2.593 1.00 72.12 91 GLY A O 1
ATOM 743 N N . ALA A 1 92 ? -3.577 -14.057 -1.401 1.00 74.06 92 ALA A N 1
ATOM 744 C CA . ALA A 1 92 ? -2.496 -14.359 -2.336 1.00 74.06 92 ALA A CA 1
ATOM 745 C C . ALA A 1 92 ? -3.048 -14.567 -3.763 1.00 74.06 92 ALA A C 1
ATOM 747 O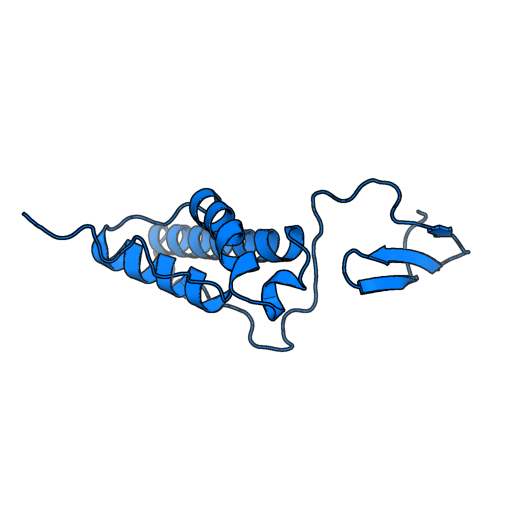 O . ALA A 1 92 ? -4.161 -15.060 -3.942 1.00 74.06 92 ALA A O 1
ATOM 748 N N . GLY A 1 93 ? -2.323 -14.089 -4.779 1.00 74.25 93 GLY A N 1
ATOM 749 C CA . GLY A 1 93 ? -2.733 -14.171 -6.191 1.00 74.25 93 GLY A CA 1
ATOM 750 C C . GLY A 1 93 ? -3.873 -13.232 -6.622 1.00 74.25 93 GLY A C 1
ATOM 751 O O . GLY A 1 93 ? -4.131 -13.073 -7.813 1.00 74.25 93 GLY A O 1
ATOM 752 N N . ARG A 1 94 ? -4.552 -12.541 -5.693 1.00 75.25 94 ARG A N 1
ATOM 753 C CA . ARG A 1 94 ? -5.657 -11.615 -6.029 1.00 75.25 94 ARG A CA 1
ATOM 754 C C . ARG A 1 94 ? -5.204 -10.167 -6.237 1.00 75.25 94 ARG A C 1
ATOM 756 O O . ARG A 1 94 ? -6.011 -9.314 -6.621 1.00 75.25 94 ARG A O 1
ATOM 763 N N . TYR A 1 95 ? -3.933 -9.863 -5.984 1.00 77.06 95 TYR A N 1
ATOM 764 C CA . TYR A 1 95 ? -3.357 -8.531 -6.158 1.00 77.06 95 TYR A CA 1
ATOM 765 C C . TYR A 1 95 ? -2.802 -8.367 -7.583 1.00 77.06 95 TYR A C 1
ATOM 767 O O . TYR A 1 95 ? -1.671 -8.733 -7.864 1.00 77.06 95 TYR A O 1
ATOM 775 N N . ARG A 1 96 ? -3.626 -7.841 -8.500 1.00 80.12 96 ARG A N 1
ATOM 776 C CA . ARG A 1 96 ? -3.336 -7.788 -9.951 1.00 80.12 96 ARG A CA 1
ATOM 777 C C . ARG A 1 96 ? -2.731 -6.469 -10.454 1.00 80.12 96 ARG A C 1
ATOM 779 O O . ARG A 1 96 ? -2.711 -6.221 -11.651 1.00 80.12 96 ARG A O 1
ATOM 786 N N . SER A 1 97 ? -2.308 -5.580 -9.561 1.00 83.56 97 SER A N 1
ATOM 787 C CA . SER A 1 97 ? -1.862 -4.231 -9.935 1.00 83.56 97 SER A CA 1
ATOM 788 C C . SER A 1 97 ? -0.759 -3.762 -9.000 1.00 83.56 97 SER A C 1
ATOM 790 O O . SER A 1 97 ? -0.952 -3.846 -7.790 1.00 83.56 97 SER A O 1
ATOM 792 N N . MET A 1 98 ? 0.312 -3.184 -9.527 1.00 84.00 98 MET A N 1
ATOM 793 C CA . MET A 1 98 ? 1.341 -2.498 -8.743 1.00 84.00 98 MET A CA 1
ATOM 794 C C . MET A 1 98 ? 1.336 -1.017 -9.110 1.00 84.00 98 MET A C 1
ATOM 796 O O . MET A 1 98 ? 1.101 -0.665 -10.263 1.00 84.00 98 MET A O 1
ATOM 800 N N . THR A 1 99 ? 1.552 -0.150 -8.125 1.00 87.25 99 THR A N 1
ATOM 801 C CA . THR A 1 99 ? 1.575 1.300 -8.326 1.00 87.25 99 THR A CA 1
ATOM 802 C C . THR A 1 99 ? 2.895 1.833 -7.816 1.00 87.25 99 THR A C 1
ATOM 804 O O . THR A 1 99 ? 3.327 1.482 -6.720 1.00 87.25 99 THR A O 1
ATOM 807 N N . PHE A 1 100 ? 3.502 2.695 -8.616 1.00 86.19 100 PHE A N 1
ATOM 808 C CA . PHE A 1 100 ? 4.772 3.325 -8.322 1.00 86.19 100 PHE A CA 1
ATOM 809 C C . PHE A 1 100 ? 4.572 4.836 -8.413 1.00 86.19 100 PHE A C 1
ATOM 811 O O . PHE A 1 100 ? 4.216 5.345 -9.473 1.00 86.19 100 PHE A O 1
ATOM 818 N N . LYS A 1 101 ? 4.703 5.529 -7.283 1.00 84.25 101 LYS A N 1
ATOM 819 C CA . LYS A 1 101 ? 4.387 6.958 -7.151 1.00 84.25 101 LYS A CA 1
ATOM 820 C C . LYS A 1 101 ? 5.595 7.838 -7.445 1.00 84.25 101 LYS A C 1
ATOM 822 O O . LYS A 1 101 ? 5.431 8.930 -7.970 1.00 84.25 101 LYS A O 1
ATOM 827 N N . HIS A 1 102 ? 6.785 7.360 -7.095 1.00 82.94 102 HIS A N 1
ATOM 828 C CA . HIS A 1 102 ? 8.015 8.146 -7.094 1.00 82.94 102 HIS A CA 1
ATOM 829 C C . HIS A 1 102 ? 8.951 7.753 -8.242 1.00 82.94 102 HIS A C 1
ATOM 831 O O . HIS A 1 102 ? 10.147 8.030 -8.194 1.00 82.94 102 HIS A O 1
ATOM 837 N N . LEU A 1 103 ? 8.436 7.078 -9.275 1.00 76.44 103 LEU A N 1
ATOM 838 C CA . LEU A 1 103 ? 9.262 6.730 -10.423 1.00 76.44 103 LEU A CA 1
ATOM 839 C C . LEU A 1 103 ? 9.590 7.965 -11.262 1.00 76.44 103 LEU A C 1
ATOM 841 O O . LEU A 1 103 ? 8.710 8.747 -11.621 1.00 76.44 103 LEU A O 1
ATOM 845 N N . ALA A 1 104 ? 10.868 8.093 -11.622 1.00 66.31 104 ALA A N 1
ATOM 846 C CA . ALA A 1 104 ? 11.325 9.081 -12.588 1.00 66.31 104 ALA A CA 1
ATOM 847 C C . ALA A 1 104 ? 10.631 8.877 -13.948 1.00 66.31 104 ALA A C 1
ATOM 849 O O . ALA A 1 104 ? 10.340 7.749 -14.345 1.00 66.31 104 ALA A O 1
ATOM 850 N N . LYS A 1 105 ? 10.420 9.967 -14.699 1.00 63.16 105 LYS A N 1
ATOM 851 C CA . LYS A 1 105 ? 9.710 9.960 -15.996 1.00 63.16 105 LYS A CA 1
ATOM 852 C C . LYS A 1 105 ? 10.339 9.030 -17.055 1.00 63.16 105 LYS A C 1
ATOM 854 O O . LYS A 1 105 ? 9.660 8.630 -17.993 1.00 63.16 105 LYS A O 1
ATOM 859 N N . GLN A 1 106 ? 11.606 8.637 -16.905 1.00 65.38 106 GLN A N 1
ATOM 860 C CA . GLN A 1 106 ? 12.352 7.832 -17.883 1.00 65.38 106 GLN A CA 1
ATOM 861 C C . GLN A 1 106 ? 12.327 6.318 -17.595 1.00 65.38 106 GLN A C 1
ATOM 863 O O . GLN A 1 106 ? 13.369 5.666 -17.512 1.00 65.38 106 GLN A O 1
ATOM 868 N N . LEU A 1 107 ? 11.138 5.733 -17.439 1.00 76.56 107 LEU A N 1
ATOM 869 C CA . LEU A 1 107 ? 10.988 4.269 -17.347 1.00 76.56 107 LEU A CA 1
ATOM 870 C C . LEU A 1 107 ? 11.021 3.593 -18.714 1.00 76.56 107 LEU A C 1
ATOM 872 O O . LEU A 1 107 ? 11.412 2.430 -18.822 1.00 76.56 107 LEU A O 1
ATOM 876 N N . ILE A 1 108 ? 10.582 4.316 -19.743 1.00 81.56 108 ILE A N 1
ATOM 877 C CA . ILE A 1 108 ? 10.494 3.839 -21.117 1.00 81.56 108 ILE A CA 1
ATOM 878 C C . ILE A 1 108 ? 11.902 3.838 -21.713 1.00 81.56 108 ILE A C 1
ATOM 880 O O . ILE A 1 108 ? 12.576 4.862 -21.745 1.00 81.56 108 ILE A O 1
ATOM 884 N N . ARG A 1 109 ? 12.356 2.668 -22.163 1.00 81.81 109 ARG A N 1
ATOM 885 C CA . ARG A 1 109 ? 13.672 2.471 -22.790 1.00 81.81 109 ARG A CA 1
ATOM 886 C C . ARG A 1 109 ? 13.599 2.383 -24.305 1.00 81.81 109 ARG A C 1
ATOM 888 O O . ARG A 1 109 ? 14.564 2.710 -24.976 1.00 81.81 109 ARG A O 1
ATOM 895 N N . ALA A 1 110 ? 12.472 1.919 -24.831 1.00 79.12 110 ALA A N 1
ATOM 896 C CA . ALA A 1 110 ? 12.231 1.839 -26.263 1.00 79.12 110 ALA A CA 1
ATOM 897 C C . ALA A 1 110 ? 10.732 1.934 -26.535 1.00 79.12 110 ALA A C 1
ATOM 899 O O . ALA A 1 110 ? 9.936 1.322 -25.814 1.00 79.12 110 ALA A O 1
ATOM 900 N N . ILE A 1 111 ? 10.375 2.662 -27.590 1.00 81.69 111 ILE A N 1
ATOM 901 C CA . ILE A 1 111 ? 9.007 2.826 -28.082 1.00 81.69 111 ILE A CA 1
ATOM 902 C C . ILE A 1 111 ? 8.945 2.194 -29.477 1.00 81.69 111 ILE A C 1
ATOM 904 O O . ILE A 1 111 ? 9.742 2.518 -30.349 1.00 81.69 111 ILE A O 1
ATOM 908 N N . GLY A 1 112 ? 8.033 1.243 -29.665 1.00 82.81 112 GLY A N 1
ATOM 909 C CA . GLY A 1 112 ? 7.642 0.701 -30.970 1.00 82.81 112 GLY A CA 1
ATOM 910 C C . GLY A 1 112 ? 6.290 1.272 -31.413 1.00 82.81 112 GLY A C 1
ATOM 911 O O . GLY A 1 112 ? 5.804 2.226 -30.831 1.00 82.81 112 GLY A O 1
ATOM 912 N N . LYS A 1 113 ? 5.620 0.674 -32.409 1.00 81.56 113 LYS A N 1
ATOM 913 C CA . LYS A 1 113 ? 4.315 1.189 -32.894 1.00 81.56 113 LYS A CA 1
ATOM 914 C C . LYS A 1 113 ? 3.170 1.096 -31.865 1.00 81.56 113 LYS A C 1
ATOM 916 O O . LYS A 1 113 ? 2.354 2.005 -31.774 1.00 81.56 113 LYS A O 1
ATOM 921 N N . ARG A 1 114 ? 3.071 -0.017 -31.126 1.00 85.94 114 ARG A N 1
ATOM 922 C CA . ARG A 1 114 ? 2.035 -0.279 -30.088 1.00 85.94 114 ARG A CA 1
ATOM 923 C C . ARG A 1 114 ? 2.595 -0.982 -28.847 1.00 85.94 114 ARG A C 1
ATOM 925 O O . ARG A 1 114 ? 1.865 -1.584 -28.059 1.00 85.94 114 ARG A O 1
ATOM 932 N N . THR A 1 115 ? 3.915 -0.981 -28.714 1.00 89.44 115 THR A N 1
ATOM 933 C CA . THR A 1 115 ? 4.630 -1.688 -27.651 1.00 89.44 115 THR A CA 1
ATOM 934 C C . THR A 1 115 ? 5.755 -0.829 -27.130 1.00 89.44 115 THR A C 1
ATOM 936 O O . THR A 1 115 ? 6.413 -0.167 -27.925 1.00 89.44 115 THR A O 1
ATOM 939 N N . ALA A 1 116 ? 6.039 -0.900 -25.838 1.00 88.62 116 ALA A N 1
ATOM 940 C CA . ALA A 1 116 ? 7.213 -0.267 -25.255 1.00 88.62 116 ALA A CA 1
ATOM 941 C C . ALA A 1 116 ? 7.956 -1.243 -24.345 1.00 88.62 116 ALA A C 1
ATOM 943 O O . ALA A 1 116 ? 7.377 -2.205 -23.835 1.00 88.62 116 ALA A O 1
ATOM 944 N N . ARG A 1 117 ? 9.250 -1.001 -24.142 1.00 89.31 117 ARG A N 1
ATOM 945 C CA . ARG A 1 117 ? 10.023 -1.654 -23.081 1.00 89.31 117 ARG A CA 1
ATOM 946 C C . ARG A 1 117 ? 10.155 -0.682 -21.926 1.00 89.31 117 ARG A C 1
ATOM 948 O O . ARG A 1 117 ? 10.703 0.403 -22.107 1.00 89.31 117 ARG A O 1
ATOM 955 N N . VAL A 1 118 ? 9.680 -1.083 -20.755 1.00 89.00 118 VAL A N 1
ATOM 956 C CA . VAL A 1 118 ? 9.807 -0.310 -19.518 1.00 89.00 118 VAL A CA 1
ATOM 957 C C . VAL A 1 118 ? 10.687 -1.051 -18.525 1.00 89.00 118 VAL A C 1
ATOM 959 O O . VAL A 1 118 ? 10.668 -2.278 -18.474 1.00 89.00 118 VAL A O 1
ATOM 962 N N . VAL A 1 119 ? 11.470 -0.318 -17.739 1.00 89.00 119 VAL A N 1
ATOM 963 C CA . VAL A 1 119 ? 12.195 -0.892 -16.600 1.00 89.00 119 VAL A CA 1
ATOM 964 C C . VAL A 1 119 ? 11.355 -0.690 -15.354 1.00 89.00 119 VAL A C 1
ATOM 966 O O . VAL A 1 119 ? 11.131 0.440 -14.932 1.00 89.00 119 VAL A O 1
ATOM 969 N N . VAL A 1 120 ? 10.890 -1.785 -14.765 1.00 86.94 120 VAL A N 1
ATOM 970 C CA . VAL A 1 120 ? 10.116 -1.765 -13.526 1.00 86.94 120 VAL A CA 1
ATOM 971 C C . VAL A 1 120 ? 11.054 -2.064 -12.352 1.00 86.94 120 VAL A C 1
ATOM 973 O O . VAL A 1 120 ? 11.767 -3.073 -12.391 1.00 86.94 120 VAL A O 1
ATOM 976 N N . PRO A 1 121 ? 11.085 -1.233 -11.295 1.00 86.62 121 PRO A N 1
ATOM 977 C CA . PRO A 1 121 ? 11.944 -1.481 -10.141 1.00 86.62 121 PRO A CA 1
ATOM 978 C C . PRO A 1 121 ? 11.717 -2.867 -9.539 1.00 86.62 121 PRO A C 1
ATOM 980 O O . PRO A 1 121 ? 10.573 -3.297 -9.405 1.00 86.62 121 PRO A O 1
ATOM 983 N N . LYS A 1 122 ? 12.804 -3.545 -9.146 1.00 87.19 122 LYS A N 1
ATOM 984 C CA . LYS A 1 122 ? 12.805 -4.905 -8.563 1.00 87.19 122 LYS A CA 1
ATOM 985 C C . LYS A 1 122 ? 12.276 -6.029 -9.475 1.00 87.19 122 LYS A C 1
ATOM 987 O O . LYS A 1 122 ? 12.314 -7.180 -9.063 1.00 87.19 122 LYS A O 1
ATOM 992 N N . ILE A 1 123 ? 11.840 -5.720 -10.700 1.00 87.44 123 ILE A N 1
ATOM 993 C CA . ILE A 1 123 ? 11.357 -6.698 -11.693 1.00 87.44 123 ILE A CA 1
ATOM 994 C C . ILE A 1 123 ? 12.267 -6.721 -12.929 1.00 87.44 123 ILE A C 1
ATOM 996 O O . ILE A 1 123 ? 12.560 -7.787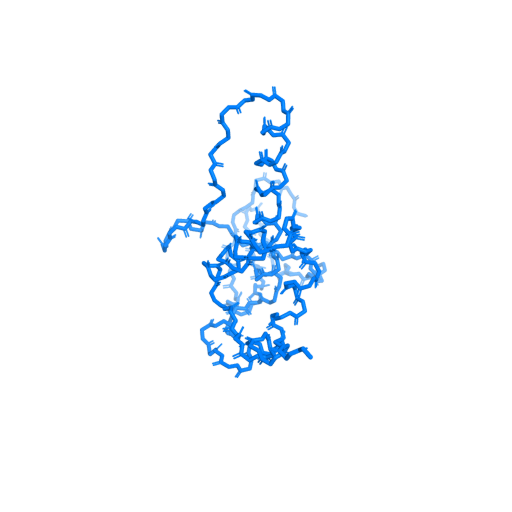 -13.455 1.00 87.44 123 ILE A O 1
ATOM 1000 N N . GLY A 1 124 ? 12.744 -5.558 -13.384 1.00 88.12 124 GLY A N 1
ATOM 1001 C CA . GLY A 1 124 ? 13.596 -5.427 -14.566 1.00 88.12 124 GLY A CA 1
ATOM 1002 C C . GLY A 1 124 ? 12.818 -5.032 -15.821 1.00 88.12 124 GLY A C 1
ATOM 1003 O O . GLY A 1 124 ? 11.856 -4.264 -15.757 1.00 88.12 124 GLY A O 1
ATOM 1004 N N . HIS A 1 125 ? 13.270 -5.502 -16.982 1.00 89.69 125 HIS A N 1
ATOM 1005 C CA . HIS A 1 125 ? 12.687 -5.131 -18.269 1.00 89.69 125 HIS A CA 1
ATOM 1006 C C . HIS A 1 125 ? 11.356 -5.841 -18.514 1.00 89.69 125 HIS A C 1
ATOM 1008 O O . HIS A 1 125 ? 11.281 -7.066 -18.527 1.00 89.69 125 HIS A O 1
ATOM 1014 N N . VAL A 1 126 ? 10.316 -5.059 -18.789 1.00 89.06 126 VAL A N 1
ATOM 1015 C CA . VAL A 1 126 ? 8.976 -5.552 -19.101 1.00 89.06 126 VAL A CA 1
ATOM 1016 C C . VAL A 1 126 ? 8.533 -4.977 -20.440 1.00 89.06 126 VAL A C 1
ATOM 1018 O O . VAL A 1 126 ? 8.598 -3.768 -20.674 1.00 89.06 126 VAL A O 1
ATOM 1021 N N . LYS A 1 127 ? 8.070 -5.851 -21.336 1.00 89.69 127 LYS A N 1
ATOM 1022 C CA . LYS A 1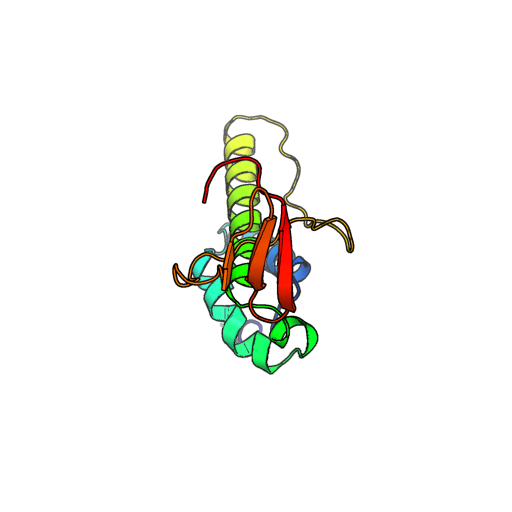 127 ? 7.382 -5.438 -22.560 1.00 89.69 127 LYS A CA 1
ATOM 1023 C C . LYS A 1 127 ? 5.936 -5.102 -22.211 1.00 89.69 127 LYS A C 1
ATOM 1025 O O . LYS A 1 127 ? 5.229 -5.935 -21.653 1.00 89.69 127 LYS A O 1
ATOM 1030 N N . ILE A 1 128 ? 5.496 -3.904 -22.570 1.00 88.50 128 ILE A N 1
ATOM 1031 C CA . ILE A 1 128 ? 4.112 -3.464 -22.406 1.00 88.50 128 ILE A CA 1
ATOM 1032 C C . ILE A 1 128 ? 3.459 -3.244 -23.765 1.00 88.50 128 ILE A C 1
ATOM 1034 O O . ILE A 1 128 ? 4.113 -2.824 -24.721 1.00 88.50 128 ILE A O 1
ATOM 1038 N N . HIS A 1 129 ? 2.159 -3.510 -23.824 1.00 88.88 129 HIS A N 1
ATOM 1039 C CA . HIS A 1 129 ? 1.277 -3.075 -24.900 1.00 88.88 129 HIS A CA 1
ATOM 1040 C C . HIS A 1 129 ? 0.497 -1.864 -24.400 1.00 88.88 129 HIS A C 1
ATOM 1042 O O . HIS A 1 129 ? -0.031 -1.892 -23.288 1.00 88.88 129 HIS A O 1
ATOM 1048 N N . TYR A 1 130 ? 0.445 -0.802 -25.196 1.00 84.88 130 TYR A N 1
ATOM 1049 C CA . TYR A 1 130 ? -0.255 0.423 -24.826 1.00 84.88 130 TYR A CA 1
ATOM 1050 C C . TYR A 1 130 ? -1.303 0.780 -25.879 1.00 84.88 130 TYR A C 1
ATOM 1052 O O . TYR A 1 130 ? -1.119 0.545 -27.072 1.00 84.88 130 TYR A O 1
ATOM 1060 N N . HIS A 1 131 ? -2.419 1.345 -25.420 1.00 84.62 131 HIS A N 1
ATOM 1061 C CA . HIS A 1 131 ? -3.539 1.724 -26.285 1.00 84.62 131 HIS A CA 1
ATOM 1062 C C . HIS A 1 131 ? -3.460 3.173 -26.782 1.00 84.62 131 HIS A C 1
ATOM 1064 O O . HIS A 1 131 ? -4.070 3.494 -27.796 1.00 84.62 131 HIS A O 1
ATOM 1070 N N . ARG A 1 132 ? -2.733 4.049 -26.075 1.00 84.00 132 ARG A N 1
ATOM 1071 C CA . ARG A 1 132 ? -2.588 5.478 -26.398 1.00 84.00 132 ARG A CA 1
ATOM 1072 C C . ARG A 1 132 ? -1.127 5.808 -26.711 1.00 84.00 132 ARG A C 1
ATOM 1074 O O . ARG A 1 132 ? -0.280 5.230 -26.033 1.00 84.00 132 ARG A O 1
ATOM 1081 N N . PRO A 1 133 ? -0.833 6.702 -27.675 1.00 78.75 133 PRO A N 1
ATOM 1082 C CA . PRO A 1 133 ? 0.532 7.157 -27.941 1.00 78.75 133 PRO A CA 1
ATOM 1083 C C . PRO A 1 133 ? 1.224 7.604 -26.647 1.00 78.75 133 PRO A C 1
ATOM 1085 O O . PRO A 1 133 ? 0.583 8.246 -25.810 1.00 78.75 133 PRO A O 1
ATOM 1088 N N . LEU A 1 134 ? 2.482 7.187 -26.482 1.00 73.06 134 LEU A N 1
ATOM 1089 C CA . LEU A 1 134 ? 3.333 7.521 -25.337 1.00 73.06 134 LEU A CA 1
ATOM 1090 C C . LEU A 1 134 ? 4.086 8.825 -25.576 1.00 73.06 134 LEU A C 1
ATOM 1092 O O . LEU A 1 134 ? 4.486 9.043 -26.741 1.00 73.06 134 LEU A O 1
#